Protein AF-A0A7C7UFC8-F1 (afdb_monomer)

Nearest PDB structures (foldseek):
  3g67-assembly1_B  TM=2.600E-01  e=8.205E+00  Thermotoga maritima

Secondary structure (DSSP, 8-state):
-PPPHHHHHHHHHHHHHHHHHHHHHHHHHHTT----GGGSPPPGGGSHHHHHHTTGGGGGTT-HHHHTTHHHHHHHHHHHHHHHHHHHHHTT--HHHHHTSHHHHHHHHHHHHHHHHHHHHHHHHHHHHHHHHHHHHHHHHHHHS---------------------PPP--

Sequence (171 aa):
MEMKQKEVLDKLRMAKSAHLGWVNRARSLLEGKPVDEDKVPVEHTRCQFAGWYYGEGQQLASLDSFQSIEEPHRQLHAVYGEIYQRITAAGKGSWLDRMTGKQERLRQQHEDQARILFQRLQHLSSIVIGKLDMLEKDVRRLTSEAPVELKQTHVERRGSIGLEINGEPVE

Solvent-accessible surface area (backbone atoms only — not comparable to full-atom values): 10216 Å² total; per-residue (Å²): 134,86,80,53,67,70,58,54,52,52,52,49,52,51,44,47,54,51,52,56,51,50,55,56,48,54,51,37,53,76,71,68,48,90,71,64,81,92,70,58,76,57,56,51,78,69,34,81,56,27,61,40,51,78,42,77,45,50,80,45,58,87,37,68,45,52,56,64,32,52,63,44,41,45,52,32,34,53,43,50,37,52,43,51,53,53,58,60,58,66,72,68,69,53,80,70,42,67,75,66,56,58,43,57,57,52,50,51,53,52,51,54,52,43,51,54,44,46,55,51,35,54,52,30,50,51,51,35,45,52,29,50,51,47,32,51,52,51,58,52,48,63,66,71,67,61,87,76,81,77,77,76,80,76,80,76,76,90,72,82,86,83,80,86,80,84,82,80,86,89,131

Structure (mmCIF, N/CA/C/O backbone):
data_AF-A0A7C7UFC8-F1
#
_entry.id   AF-A0A7C7UFC8-F1
#
loop_
_atom_site.group_PDB
_atom_site.id
_atom_site.type_symbol
_atom_site.label_atom_id
_atom_site.label_alt_id
_atom_site.label_comp_id
_atom_site.label_asym_id
_atom_site.label_entity_id
_atom_site.label_seq_id
_atom_site.pdbx_PDB_ins_code
_atom_site.Cartn_x
_atom_site.Cartn_y
_atom_site.Cartn_z
_atom_site.occupancy
_atom_site.B_iso_or_equiv
_atom_site.auth_seq_id
_atom_site.auth_comp_id
_atom_site.auth_asym_id
_atom_site.auth_atom_id
_atom_site.pdbx_PDB_model_num
ATOM 1 N N . MET A 1 1 ? 7.408 6.890 -26.606 1.00 46.84 1 MET A N 1
ATOM 2 C CA . MET A 1 1 ? 8.280 7.568 -25.628 1.00 46.84 1 MET A CA 1
ATOM 3 C C . MET A 1 1 ? 8.770 6.499 -24.678 1.00 46.84 1 MET A C 1
ATOM 5 O O . MET A 1 1 ? 7.940 5.845 -24.064 1.00 46.84 1 MET A O 1
ATOM 9 N N . GLU A 1 2 ? 10.073 6.250 -24.660 1.00 61.03 2 GLU A N 1
ATOM 10 C CA . GLU A 1 2 ? 10.706 5.296 -23.747 1.00 61.03 2 GLU A CA 1
ATOM 11 C C . GLU A 1 2 ? 10.725 5.909 -22.338 1.00 61.03 2 GLU A C 1
ATOM 13 O O . GLU A 1 2 ? 11.218 7.027 -22.169 1.00 61.03 2 GLU A O 1
ATOM 18 N N . MET A 1 3 ? 10.133 5.238 -21.343 1.00 73.12 3 MET A N 1
ATOM 19 C CA . MET A 1 3 ? 10.214 5.693 -19.949 1.00 73.12 3 MET A CA 1
ATOM 20 C C . MET A 1 3 ? 11.642 5.535 -19.440 1.00 73.12 3 MET A C 1
ATOM 22 O O . MET A 1 3 ? 12.235 4.460 -19.544 1.00 73.12 3 MET A O 1
ATOM 26 N N . LYS A 1 4 ? 12.186 6.578 -18.809 1.00 83.44 4 LYS A N 1
ATOM 27 C CA . LYS A 1 4 ? 13.525 6.478 -18.226 1.00 83.44 4 LYS A CA 1
ATOM 28 C C . LYS A 1 4 ? 13.456 5.653 -16.949 1.00 83.44 4 LYS A C 1
ATOM 30 O O . LYS A 1 4 ? 12.612 5.891 -16.089 1.00 83.44 4 LYS A O 1
ATOM 35 N N . GLN A 1 5 ? 14.417 4.751 -16.760 1.00 87.88 5 GLN A N 1
ATOM 36 C CA . GLN A 1 5 ? 14.534 3.923 -15.554 1.00 87.88 5 GLN A CA 1
ATOM 37 C C . GLN A 1 5 ? 14.386 4.738 -14.256 1.00 87.88 5 GLN A C 1
ATOM 39 O O . GLN A 1 5 ? 13.674 4.340 -13.337 1.00 87.88 5 GLN A O 1
ATOM 44 N N . LYS A 1 6 ? 15.029 5.910 -14.190 1.00 89.56 6 LYS A N 1
ATOM 45 C CA . LYS A 1 6 ? 14.941 6.820 -13.041 1.00 89.56 6 LYS A CA 1
ATOM 46 C C . LYS A 1 6 ? 13.497 7.231 -12.729 1.00 89.56 6 LYS A C 1
ATOM 48 O O . LYS A 1 6 ? 13.115 7.226 -11.566 1.00 89.56 6 LYS A O 1
ATOM 53 N N . GLU A 1 7 ? 12.703 7.543 -13.750 1.00 90.44 7 GLU A N 1
ATOM 54 C CA . GLU A 1 7 ? 11.307 7.965 -13.592 1.00 90.44 7 GLU A CA 1
ATOM 55 C C . GLU A 1 7 ? 10.466 6.830 -13.008 1.00 90.44 7 GLU A C 1
ATOM 57 O O . GLU A 1 7 ? 9.729 7.050 -12.049 1.00 90.44 7 GLU A O 1
ATOM 62 N N . VAL A 1 8 ? 10.646 5.600 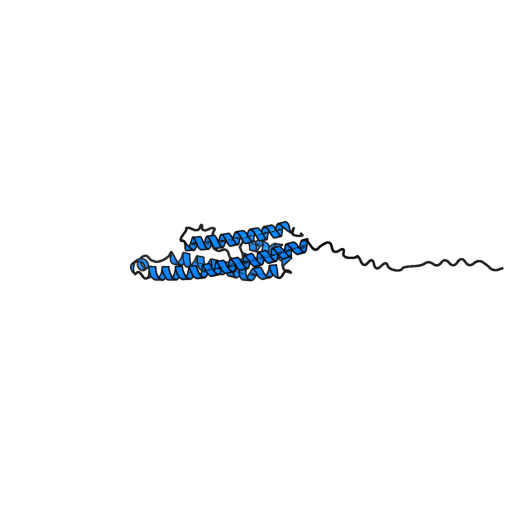-13.502 1.00 92.81 8 VAL A N 1
ATOM 63 C CA . VAL A 1 8 ? 9.988 4.409 -12.944 1.00 92.81 8 VAL A CA 1
ATOM 64 C C . VAL A 1 8 ? 10.344 4.238 -11.468 1.00 92.81 8 VAL A C 1
ATOM 66 O O . VAL A 1 8 ? 9.458 4.112 -10.625 1.00 92.81 8 VAL A O 1
ATOM 69 N N . LEU A 1 9 ? 11.634 4.284 -11.127 1.00 93.81 9 LEU A N 1
ATOM 70 C CA . LEU A 1 9 ? 12.093 4.132 -9.744 1.00 93.81 9 LEU A CA 1
ATOM 71 C C . LEU A 1 9 ? 11.518 5.211 -8.817 1.00 93.81 9 LEU A C 1
ATOM 73 O O . LEU A 1 9 ? 11.141 4.912 -7.682 1.00 93.81 9 LEU A O 1
ATOM 77 N N . ASP A 1 10 ? 11.408 6.449 -9.294 1.00 94.50 10 ASP A N 1
ATOM 78 C CA . ASP A 1 10 ? 10.816 7.539 -8.524 1.00 94.50 10 ASP A CA 1
ATOM 79 C C . ASP A 1 10 ? 9.308 7.317 -8.302 1.00 94.50 10 ASP A C 1
ATOM 81 O O . ASP A 1 10 ? 8.832 7.488 -7.176 1.00 94.50 10 ASP A O 1
ATOM 85 N N . LYS A 1 11 ? 8.564 6.813 -9.299 1.00 94.50 11 LYS A N 1
ATOM 86 C CA . LYS A 1 11 ? 7.151 6.416 -9.125 1.00 94.50 11 LYS A CA 1
ATOM 87 C C . LYS A 1 11 ? 6.986 5.314 -8.078 1.00 94.50 11 LYS A C 1
ATOM 89 O O . LYS A 1 11 ? 6.113 5.422 -7.215 1.00 94.50 11 LYS A O 1
ATOM 94 N N . LEU A 1 12 ? 7.846 4.293 -8.095 1.00 95.31 12 LEU A N 1
ATOM 95 C CA . LEU A 1 12 ? 7.811 3.207 -7.107 1.00 95.31 12 LEU A CA 1
ATOM 96 C C . LEU A 1 12 ? 8.102 3.713 -5.687 1.00 95.31 12 LEU A C 1
ATOM 98 O O . LEU A 1 12 ? 7.423 3.322 -4.737 1.00 95.31 12 LEU A O 1
ATOM 102 N N . ARG A 1 13 ? 9.068 4.623 -5.524 1.00 94.88 13 ARG A N 1
ATOM 103 C CA . ARG A 1 13 ? 9.374 5.257 -4.228 1.00 94.88 13 ARG A CA 1
ATOM 104 C C . ARG A 1 13 ? 8.213 6.097 -3.707 1.00 94.88 13 ARG A C 1
ATOM 106 O O . ARG A 1 13 ? 7.889 6.024 -2.520 1.00 94.88 13 ARG A O 1
ATOM 113 N N . MET A 1 14 ? 7.577 6.876 -4.581 1.00 94.06 14 MET A N 1
ATOM 114 C CA . MET A 1 14 ? 6.392 7.659 -4.228 1.00 94.06 14 MET A CA 1
ATOM 115 C C . MET A 1 14 ? 5.244 6.752 -3.775 1.00 94.06 14 MET A C 1
ATOM 117 O O . MET A 1 14 ? 4.626 7.029 -2.748 1.00 94.06 14 MET A O 1
ATOM 121 N N . ALA A 1 15 ? 5.011 5.637 -4.473 1.00 93.62 15 ALA A N 1
ATOM 122 C CA . ALA A 1 15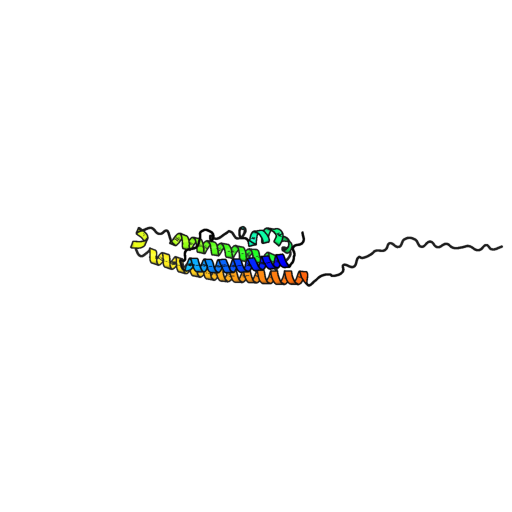 ? 3.994 4.655 -4.104 1.00 93.62 15 ALA A CA 1
ATOM 123 C C . ALA A 1 15 ? 4.245 4.060 -2.708 1.00 93.62 15 ALA A C 1
ATOM 125 O O . ALA A 1 15 ? 3.354 4.079 -1.858 1.00 93.62 15 ALA A O 1
ATOM 126 N N . LYS A 1 16 ? 5.480 3.614 -2.425 1.00 94.75 16 LYS A N 1
ATOM 127 C CA . LYS A 1 16 ? 5.871 3.088 -1.101 1.00 94.75 16 LYS A CA 1
ATOM 128 C C . LYS A 1 16 ? 5.607 4.111 0.011 1.00 94.75 16 LYS A C 1
ATOM 130 O O . LYS A 1 16 ? 4.977 3.783 1.017 1.00 94.75 16 LYS A O 1
ATOM 135 N N . SER A 1 17 ? 6.023 5.362 -0.191 1.00 93.12 17 SER A N 1
ATOM 136 C CA . SER A 1 17 ? 5.789 6.453 0.766 1.00 93.12 17 SER A CA 1
ATOM 137 C C . SER A 1 17 ? 4.298 6.741 0.977 1.00 93.12 17 SER A C 1
ATOM 139 O O . SER A 1 17 ? 3.858 6.932 2.114 1.00 93.12 17 SER A O 1
ATOM 141 N N . ALA A 1 18 ? 3.498 6.730 -0.094 1.00 88.88 18 ALA A N 1
ATOM 142 C CA . ALA A 1 18 ? 2.054 6.938 -0.016 1.00 88.88 18 ALA A CA 1
ATOM 143 C C . ALA A 1 18 ? 1.359 5.847 0.818 1.00 88.88 18 ALA A C 1
ATOM 145 O O . ALA A 1 18 ? 0.558 6.179 1.699 1.00 88.88 18 ALA A O 1
ATOM 146 N N . HIS A 1 19 ? 1.725 4.575 0.619 1.00 87.00 19 HIS A N 1
ATOM 147 C CA . HIS A 1 19 ? 1.193 3.450 1.395 1.00 87.00 19 HIS A CA 1
ATOM 148 C C . HIS A 1 19 ? 1.490 3.571 2.893 1.00 87.00 19 HIS A C 1
ATOM 150 O O . HIS A 1 19 ? 0.575 3.447 3.711 1.00 87.00 19 HIS A O 1
ATOM 156 N N . LEU A 1 20 ? 2.736 3.883 3.266 1.00 88.19 20 LEU A N 1
ATOM 157 C CA . LEU A 1 20 ? 3.103 4.119 4.668 1.00 88.19 20 LEU A CA 1
ATOM 158 C C . LEU A 1 20 ? 2.287 5.269 5.275 1.00 88.19 20 LEU A C 1
ATOM 160 O O . LEU A 1 20 ? 1.815 5.184 6.413 1.00 88.19 20 LEU A O 1
ATOM 164 N N . GLY A 1 21 ? 2.054 6.322 4.488 1.00 87.88 21 GLY A N 1
ATOM 165 C CA . GLY A 1 21 ? 1.165 7.413 4.862 1.00 87.88 21 GLY A CA 1
ATOM 166 C C . GLY A 1 21 ? -0.264 6.942 5.154 1.00 87.88 21 GLY A C 1
ATOM 167 O O . GLY A 1 21 ? -0.861 7.387 6.131 1.00 87.88 21 GLY A O 1
ATOM 168 N N . TRP A 1 22 ? -0.844 6.053 4.344 1.00 85.75 22 TRP A N 1
ATOM 169 C CA . TRP A 1 22 ? -2.199 5.531 4.581 1.00 85.75 22 TRP A CA 1
ATOM 170 C C . TRP A 1 22 ? -2.298 4.681 5.847 1.00 85.75 22 TRP A C 1
ATOM 172 O O . TRP A 1 22 ? -3.244 4.859 6.614 1.00 85.75 22 TRP A O 1
ATOM 182 N N . VAL A 1 23 ? -1.303 3.839 6.135 1.00 88.75 23 VAL A N 1
ATOM 183 C CA . VAL A 1 23 ? -1.259 3.068 7.391 1.00 88.75 23 VAL A CA 1
ATOM 184 C C . VAL A 1 23 ? -1.233 4.003 8.604 1.00 88.75 23 VAL A C 1
ATOM 186 O O . VAL A 1 23 ? -2.001 3.820 9.549 1.00 88.75 23 VAL A O 1
ATOM 189 N N . ASN A 1 24 ? -0.418 5.058 8.570 1.00 89.88 24 ASN A N 1
ATOM 190 C CA . ASN A 1 24 ? -0.371 6.044 9.654 1.00 89.88 24 ASN A CA 1
ATOM 191 C C . ASN A 1 24 ? -1.692 6.815 9.814 1.00 89.88 24 ASN A C 1
ATOM 193 O O . ASN A 1 24 ? -2.104 7.123 10.936 1.00 89.88 24 ASN A O 1
ATOM 197 N N . ARG A 1 25 ? -2.399 7.090 8.711 1.00 86.75 25 ARG A N 1
ATOM 198 C CA . ARG A 1 25 ? -3.740 7.693 8.757 1.00 86.75 25 ARG A CA 1
ATOM 199 C C . ARG A 1 25 ? -4.766 6.743 9.373 1.00 86.75 25 ARG A C 1
ATOM 201 O O . ARG A 1 25 ? -5.518 7.178 10.234 1.00 86.75 25 ARG A O 1
ATOM 208 N N . ALA A 1 26 ? -4.770 5.459 9.003 1.00 87.12 26 ALA A N 1
ATOM 209 C CA . ALA A 1 26 ? -5.654 4.462 9.622 1.00 87.12 26 ALA A CA 1
ATOM 210 C C . ALA A 1 26 ? -5.420 4.351 11.133 1.00 87.12 26 ALA A C 1
ATOM 212 O O . ALA A 1 26 ? -6.376 4.298 11.901 1.00 87.12 26 ALA A O 1
ATOM 213 N N . ARG A 1 27 ? -4.153 4.388 11.568 1.00 89.25 27 ARG A N 1
ATOM 214 C CA . ARG A 1 27 ? -3.813 4.443 12.994 1.00 89.25 27 ARG A CA 1
ATOM 215 C C . ARG A 1 27 ? -4.395 5.688 13.665 1.00 89.25 27 ARG A C 1
ATOM 217 O O . ARG A 1 27 ? -4.995 5.580 14.724 1.00 89.25 27 ARG A O 1
ATOM 224 N N . SER A 1 28 ? -4.259 6.851 13.031 1.00 87.50 28 SER A N 1
ATOM 225 C CA . SER A 1 28 ? -4.791 8.111 13.568 1.00 87.50 28 SER A CA 1
ATOM 226 C C . SER A 1 28 ? -6.320 8.084 13.696 1.00 87.50 28 SER A C 1
ATOM 228 O O . SER A 1 28 ? -6.848 8.547 14.703 1.00 87.50 28 SER A O 1
ATOM 230 N N . LEU A 1 29 ? -7.018 7.488 12.719 1.00 83.31 29 LEU A N 1
ATOM 231 C CA . LEU A 1 29 ? -8.467 7.266 12.779 1.00 83.31 29 LEU A CA 1
ATOM 232 C C . LEU A 1 29 ? -8.853 6.387 13.978 1.00 83.31 29 LEU A C 1
ATOM 234 O O . LEU A 1 29 ? -9.788 6.720 14.699 1.00 83.31 29 LEU A O 1
ATOM 238 N N . LEU A 1 30 ? -8.122 5.291 14.218 1.00 82.94 30 LEU A N 1
ATOM 239 C CA . LEU A 1 30 ? -8.353 4.410 15.372 1.00 82.94 30 LEU A CA 1
ATOM 240 C C . LEU A 1 30 ? -8.124 5.100 16.719 1.00 82.94 30 LEU A C 1
ATOM 242 O O . LEU A 1 30 ? -8.773 4.762 17.702 1.00 82.94 30 LEU A O 1
ATOM 246 N N . GLU A 1 31 ? -7.196 6.050 16.769 1.00 84.56 31 GLU A N 1
ATOM 247 C CA . GLU A 1 31 ? -6.901 6.847 17.962 1.00 84.56 31 GLU A CA 1
ATOM 248 C C . GLU A 1 31 ? -7.920 7.982 18.186 1.00 84.56 31 GLU A C 1
ATOM 250 O O . GLU A 1 31 ? -7.766 8.762 19.124 1.00 84.56 31 GLU A O 1
ATOM 255 N N . GLY A 1 32 ? -8.945 8.104 17.333 1.00 78.00 32 GLY A N 1
ATOM 256 C CA . GLY A 1 32 ? -9.968 9.148 17.431 1.00 78.00 32 GLY A CA 1
ATOM 257 C C . GLY A 1 32 ? -9.457 10.548 17.082 1.00 78.00 32 GLY A C 1
ATOM 258 O O . GLY A 1 32 ? -10.102 11.541 17.417 1.00 78.00 32 GLY A O 1
ATOM 259 N N . LYS A 1 33 ? -8.296 10.653 16.424 1.00 80.06 33 LYS A N 1
ATOM 260 C CA . LYS A 1 33 ? -7.758 11.943 15.985 1.00 80.06 33 LYS A CA 1
ATOM 261 C C . LYS A 1 33 ? -8.583 12.462 14.805 1.00 80.06 33 LYS A C 1
ATOM 263 O O . LYS A 1 33 ? -8.935 11.669 13.931 1.00 80.06 33 LYS A O 1
ATOM 268 N N . PRO A 1 34 ? -8.870 13.773 14.740 1.00 67.75 34 PRO A N 1
ATOM 269 C CA . PRO A 1 34 ? -9.526 14.355 13.581 1.00 67.75 34 PRO A CA 1
ATOM 270 C C . PRO A 1 34 ? -8.661 14.135 12.339 1.00 67.75 34 PRO A C 1
ATOM 272 O O . PRO A 1 34 ? -7.440 14.314 12.353 1.00 67.75 34 PRO A O 1
ATOM 275 N N . VAL A 1 35 ? -9.309 13.699 11.267 1.00 66.31 35 VAL A N 1
ATOM 276 C CA . VAL A 1 35 ? -8.688 13.426 9.978 1.00 66.31 35 VAL A CA 1
ATOM 277 C C . VAL A 1 35 ? -9.398 14.311 8.965 1.00 66.31 35 VAL A C 1
ATOM 279 O O . VAL A 1 35 ? -10.611 14.208 8.825 1.00 66.31 35 VAL A O 1
ATOM 282 N N . ASP A 1 36 ? -8.643 15.202 8.321 1.00 68.38 36 ASP A N 1
ATOM 283 C CA . ASP A 1 36 ? -9.162 16.127 7.304 1.00 68.38 36 ASP A CA 1
ATOM 284 C C . ASP A 1 36 ? -9.954 15.386 6.216 1.00 68.38 36 ASP A C 1
ATOM 286 O O . ASP A 1 36 ? -9.630 14.246 5.873 1.00 68.38 36 ASP A O 1
ATOM 290 N N . GLU A 1 37 ? -10.974 16.035 5.652 1.00 57.59 37 GLU A N 1
ATOM 291 C CA . GLU A 1 37 ? -11.853 15.454 4.624 1.00 57.59 37 GLU A CA 1
ATOM 292 C C . GLU A 1 37 ? -11.079 14.995 3.373 1.00 57.59 37 GLU A C 1
ATOM 294 O O . GLU A 1 37 ? -11.426 13.996 2.747 1.00 57.59 37 GLU A O 1
ATOM 299 N N . ASP A 1 38 ? -9.941 15.623 3.079 1.00 59.75 38 ASP A N 1
ATOM 300 C CA . ASP A 1 38 ? -9.028 15.265 1.985 1.00 59.75 38 ASP A CA 1
ATOM 301 C C . ASP A 1 38 ? -8.365 13.884 2.170 1.00 59.75 38 ASP A C 1
ATOM 303 O O . ASP A 1 38 ? -7.658 13.383 1.292 1.00 59.75 38 ASP A O 1
ATOM 307 N N . LYS A 1 39 ? -8.530 13.272 3.347 1.00 62.19 39 LYS A N 1
ATOM 308 C CA . LYS A 1 39 ? -7.897 12.009 3.750 1.00 62.19 39 LYS A CA 1
ATOM 309 C C . LYS A 1 39 ? -8.881 10.829 3.724 1.00 62.19 39 LYS A C 1
ATOM 311 O O . LYS A 1 39 ? -8.588 9.781 4.302 1.00 62.19 39 LYS A O 1
ATOM 316 N N . VAL A 1 40 ? -10.023 10.989 3.049 1.00 68.56 40 VAL A N 1
ATOM 317 C CA . VAL A 1 40 ? -10.994 9.923 2.752 1.00 68.56 40 VAL A CA 1
ATOM 318 C C . VAL A 1 40 ? -10.332 8.801 1.927 1.00 68.56 40 VAL A C 1
ATOM 320 O O . VAL A 1 40 ? -9.505 9.079 1.053 1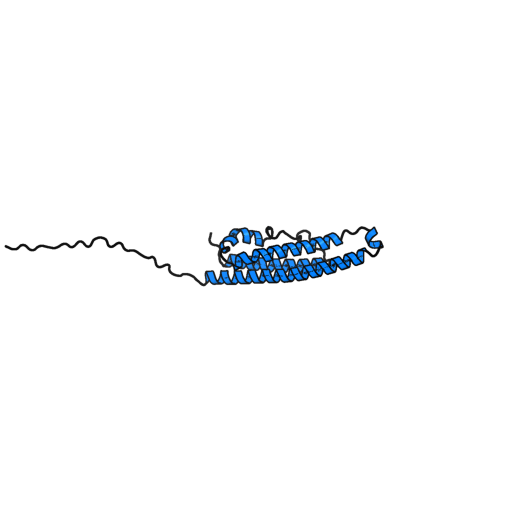.00 68.56 40 VAL A O 1
ATOM 323 N N . PRO A 1 41 ? -10.680 7.522 2.175 1.00 68.94 41 PRO A N 1
ATOM 324 C CA . PRO A 1 41 ? -10.295 6.406 1.317 1.00 68.94 41 PRO A CA 1
ATOM 325 C C . PRO A 1 41 ? -10.611 6.681 -0.154 1.00 68.94 41 PRO A C 1
ATOM 327 O O . PRO A 1 41 ? -11.773 6.785 -0.541 1.00 68.94 41 PRO A O 1
ATOM 330 N N . VAL A 1 42 ? -9.578 6.754 -0.988 1.00 76.62 42 VAL A N 1
ATOM 331 C CA . VAL A 1 42 ? -9.750 6.759 -2.444 1.00 76.62 42 VAL A CA 1
ATOM 332 C C . VAL A 1 42 ? -9.865 5.325 -2.949 1.00 76.62 42 VAL A C 1
ATOM 334 O O . VAL A 1 42 ? -9.251 4.414 -2.389 1.00 76.62 42 VAL A O 1
ATOM 337 N N . GLU A 1 43 ? -10.642 5.109 -4.008 1.00 85.81 43 GLU A N 1
ATOM 338 C CA . GLU A 1 43 ? -10.635 3.836 -4.734 1.00 85.81 43 GLU A CA 1
ATOM 339 C C . GLU A 1 43 ? -9.211 3.529 -5.226 1.00 85.81 43 GLU A C 1
ATOM 341 O O . GLU A 1 43 ? -8.489 4.444 -5.629 1.00 85.81 43 GLU A O 1
ATOM 346 N N . HIS A 1 44 ? -8.808 2.252 -5.218 1.00 87.19 44 HIS A N 1
ATOM 347 C CA . HIS A 1 44 ? -7.472 1.836 -5.675 1.00 87.19 44 HIS A CA 1
ATOM 348 C C . HIS A 1 44 ? -7.138 2.364 -7.075 1.00 87.19 44 HIS A C 1
ATOM 350 O O . HIS A 1 44 ? -6.008 2.763 -7.304 1.00 87.19 44 HIS A O 1
ATOM 356 N N . THR A 1 45 ? -8.121 2.466 -7.974 1.00 89.31 45 THR A N 1
ATOM 357 C CA . THR A 1 45 ? -7.975 2.998 -9.341 1.00 89.31 45 THR A CA 1
ATOM 358 C C . THR A 1 45 ? -7.865 4.519 -9.430 1.00 89.31 45 THR A C 1
ATOM 360 O O . THR A 1 45 ? -7.537 5.052 -10.488 1.00 89.31 45 THR A O 1
ATOM 363 N N . ARG A 1 46 ? -8.134 5.239 -8.339 1.00 85.75 46 ARG A N 1
ATOM 364 C CA . ARG A 1 46 ? -8.105 6.708 -8.279 1.00 85.75 46 ARG A CA 1
ATOM 365 C C . ARG A 1 46 ? -6.951 7.249 -7.444 1.00 85.75 46 ARG A C 1
ATOM 367 O O . ARG A 1 46 ? -6.833 8.461 -7.276 1.00 85.75 46 ARG A O 1
ATOM 374 N N . CYS A 1 47 ? -6.105 6.382 -6.892 1.00 88.44 47 CYS A N 1
ATOM 375 C CA . CYS A 1 47 ? -4.927 6.831 -6.168 1.00 88.44 47 CYS A CA 1
ATOM 376 C C . CYS A 1 47 ? -3.860 7.371 -7.139 1.00 88.44 47 CYS A C 1
ATOM 378 O O . CYS A 1 47 ? -3.842 7.043 -8.325 1.00 88.44 47 CYS A O 1
ATOM 380 N N . GLN A 1 48 ? -2.929 8.193 -6.643 1.00 87.25 48 GLN A N 1
ATOM 381 C CA . GLN A 1 48 ? -1.869 8.767 -7.485 1.00 87.25 48 GLN A CA 1
ATOM 382 C C . GLN A 1 48 ? -1.030 7.687 -8.192 1.00 87.25 48 GLN A C 1
ATOM 384 O O . GLN A 1 48 ? -0.587 7.886 -9.322 1.00 87.25 48 GLN A O 1
ATOM 389 N N . PHE A 1 49 ? -0.836 6.536 -7.541 1.00 92.81 49 PHE A N 1
ATOM 390 C CA . PHE A 1 49 ? -0.138 5.396 -8.127 1.00 92.81 49 PHE A CA 1
ATOM 391 C C . PHE A 1 49 ? -0.900 4.792 -9.313 1.00 92.81 49 PHE A C 1
ATOM 393 O O . PHE A 1 49 ? -0.274 4.467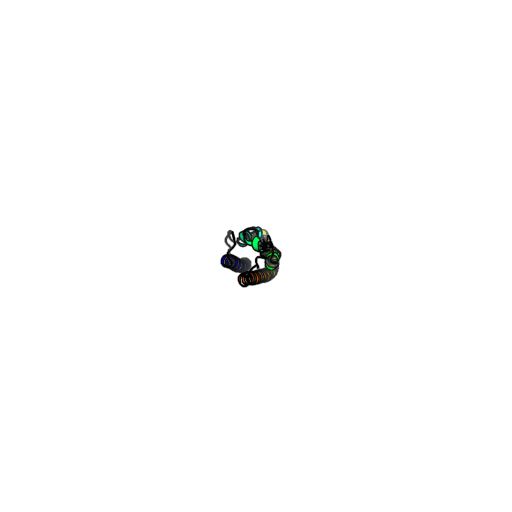 -10.317 1.00 92.81 49 PHE A O 1
ATOM 400 N N . ALA A 1 50 ? -2.232 4.715 -9.250 1.00 92.31 50 ALA A N 1
ATOM 401 C CA . ALA A 1 50 ? -3.062 4.149 -10.310 1.00 92.31 50 ALA A CA 1
ATOM 402 C C . ALA A 1 50 ? -2.940 4.897 -11.639 1.00 92.31 50 ALA A C 1
ATOM 404 O O . ALA A 1 50 ? -2.870 4.262 -12.687 1.00 92.31 50 ALA A O 1
ATOM 405 N N . GLY A 1 51 ? -2.835 6.230 -11.601 1.00 92.44 51 GLY A N 1
ATOM 406 C CA . GLY A 1 51 ? -2.631 7.029 -12.813 1.00 92.44 51 GLY A CA 1
ATOM 407 C C . GLY A 1 51 ? -1.362 6.633 -13.577 1.00 92.44 51 GLY A C 1
ATOM 408 O O . GLY A 1 51 ? -1.353 6.624 -14.804 1.00 92.44 51 GLY A O 1
ATOM 409 N N . TRP A 1 52 ? -0.307 6.241 -12.859 1.00 95.00 52 TRP A N 1
ATOM 410 C CA . TRP A 1 52 ? 0.885 5.661 -13.475 1.00 95.00 52 TRP A CA 1
ATOM 411 C C . TRP A 1 52 ? 0.687 4.178 -13.815 1.00 95.00 52 TRP A C 1
ATOM 413 O O . TRP A 1 52 ? 0.983 3.785 -14.938 1.00 95.00 52 TRP A O 1
ATOM 423 N N . TYR A 1 53 ? 0.159 3.371 -12.891 1.00 96.06 53 TYR A N 1
ATOM 424 C CA . TYR A 1 53 ? 0.014 1.919 -13.040 1.00 96.06 53 TYR A CA 1
ATOM 425 C C . TYR A 1 53 ? -0.828 1.528 -14.261 1.00 96.06 53 TYR A C 1
ATOM 427 O O . TYR A 1 53 ? -0.393 0.715 -15.068 1.00 96.06 53 TYR A O 1
ATOM 435 N N . TYR A 1 54 ? -2.000 2.138 -14.454 1.00 95.19 54 TYR A N 1
ATOM 436 C CA . TYR A 1 54 ? -2.859 1.873 -15.617 1.00 95.19 54 TYR A CA 1
ATOM 437 C C . TYR A 1 54 ? -2.517 2.738 -16.840 1.00 95.19 54 TYR A C 1
ATOM 439 O O . TYR A 1 54 ? -3.089 2.540 -17.908 1.00 95.19 54 TYR A O 1
ATOM 447 N N . GLY A 1 55 ? -1.602 3.698 -16.688 1.00 94.00 55 GLY A N 1
ATOM 448 C CA . GLY A 1 55 ? -1.114 4.564 -17.757 1.00 94.00 55 GLY A CA 1
ATOM 449 C C . GLY A 1 55 ? 0.253 4.111 -18.261 1.00 94.00 55 GLY A C 1
ATOM 450 O O . GLY A 1 55 ? 0.424 2.994 -18.744 1.00 94.00 55 GLY A O 1
ATOM 451 N N . GLU A 1 56 ? 1.249 4.987 -18.134 1.00 92.88 56 GLU A N 1
ATOM 452 C CA . GLU A 1 56 ? 2.613 4.753 -18.632 1.00 92.88 56 GLU A CA 1
ATOM 453 C C . GLU A 1 56 ? 3.254 3.468 -18.083 1.00 92.88 56 GLU A C 1
ATOM 455 O O . GLU A 1 56 ? 3.994 2.797 -18.801 1.00 92.88 56 GLU A O 1
ATOM 460 N N . GLY A 1 57 ? 2.927 3.086 -16.845 1.00 93.25 57 GLY A N 1
ATOM 461 C CA . GLY A 1 57 ? 3.409 1.875 -16.184 1.00 93.25 57 GLY A CA 1
ATOM 462 C C . GLY A 1 57 ? 3.082 0.581 -16.930 1.00 93.25 57 GLY A C 1
ATOM 463 O O . GLY A 1 57 ? 3.829 -0.383 -16.793 1.00 93.25 57 GLY A O 1
ATOM 464 N N . GLN A 1 58 ? 2.055 0.563 -17.787 1.00 95.50 58 GLN A N 1
ATOM 465 C CA . GLN A 1 58 ? 1.685 -0.608 -18.595 1.00 95.50 58 GLN A CA 1
ATOM 466 C C . GLN A 1 58 ? 2.789 -1.069 -19.560 1.00 95.50 58 GLN A C 1
ATOM 468 O O . GLN A 1 58 ? 2.772 -2.212 -20.007 1.00 95.50 58 GLN A O 1
ATOM 473 N N . GLN A 1 59 ? 3.807 -0.244 -19.826 1.00 93.31 59 GLN A N 1
ATOM 474 C CA . GLN A 1 59 ? 5.019 -0.687 -20.531 1.00 93.31 59 GLN A CA 1
ATOM 475 C C . GLN A 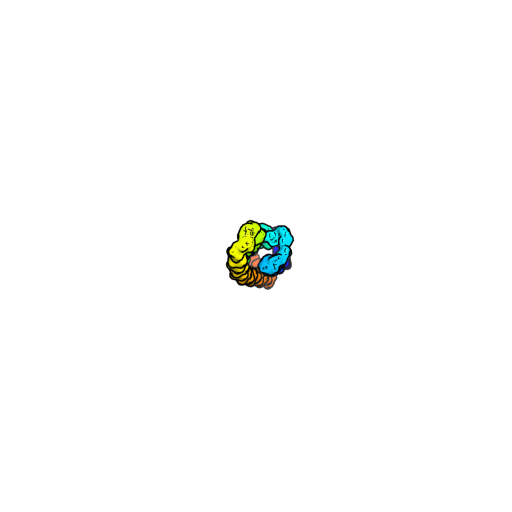1 59 ? 5.761 -1.818 -19.791 1.00 93.31 59 GLN A C 1
ATOM 477 O O . GLN A 1 59 ? 6.510 -2.567 -20.408 1.00 93.31 59 GLN A O 1
ATOM 482 N N . LEU A 1 60 ? 5.544 -1.960 -18.479 1.00 94.19 60 LEU A N 1
ATOM 483 C CA . LEU A 1 60 ? 6.106 -3.014 -17.633 1.00 94.19 60 LEU A CA 1
ATOM 484 C C . LEU A 1 60 ? 5.143 -4.195 -17.442 1.00 94.19 60 LEU A C 1
ATOM 486 O O . LEU A 1 60 ? 5.450 -5.101 -16.672 1.00 94.19 60 LEU A O 1
ATOM 490 N N . ALA A 1 61 ? 3.992 -4.216 -18.125 1.00 95.31 61 ALA A N 1
ATOM 491 C CA . ALA A 1 61 ? 2.967 -5.243 -17.937 1.00 95.31 61 ALA A CA 1
ATOM 492 C C . ALA A 1 61 ? 3.449 -6.661 -18.280 1.00 95.31 61 ALA A C 1
ATOM 494 O O . ALA A 1 61 ? 2.867 -7.625 -17.798 1.00 95.31 61 ALA A O 1
ATOM 495 N N . SER A 1 62 ? 4.529 -6.815 -19.052 1.00 95.12 62 SER A N 1
ATOM 496 C CA . SER A 1 62 ? 5.156 -8.119 -19.305 1.00 95.12 62 SER A CA 1
ATOM 497 C C . SER A 1 62 ? 5.901 -8.695 -18.095 1.00 95.12 62 SER A C 1
ATOM 499 O O . SER A 1 62 ? 6.302 -9.853 -18.136 1.00 95.12 62 SER A O 1
ATOM 501 N N . LEU A 1 63 ? 6.131 -7.907 -17.040 1.00 95.56 63 LEU A N 1
ATOM 502 C CA . LEU A 1 63 ? 6.789 -8.361 -15.820 1.00 95.56 63 LEU A CA 1
ATOM 503 C C . LEU A 1 63 ? 5.760 -8.908 -14.829 1.00 95.56 63 LEU A C 1
ATOM 505 O O . LEU A 1 63 ? 4.865 -8.188 -14.381 1.00 95.56 63 LEU A O 1
ATOM 509 N N . ASP A 1 64 ? 5.951 -10.148 -14.384 1.00 97.50 64 ASP A N 1
ATOM 510 C CA . ASP A 1 64 ? 5.125 -10.751 -13.328 1.00 97.50 64 ASP A CA 1
ATOM 511 C C . ASP A 1 64 ? 5.160 -9.922 -12.033 1.00 97.50 64 ASP A C 1
ATOM 513 O O . ASP A 1 64 ? 4.160 -9.792 -11.318 1.00 97.50 64 ASP A O 1
ATOM 517 N N . SER A 1 65 ? 6.306 -9.300 -11.735 1.00 97.25 65 SER A N 1
ATOM 518 C CA . SER A 1 65 ? 6.454 -8.397 -10.592 1.00 97.25 65 SER A CA 1
ATOM 519 C C . SER A 1 65 ? 5.554 -7.165 -10.693 1.00 97.25 65 SER A C 1
ATOM 521 O O . SER A 1 65 ? 5.060 -6.715 -9.662 1.00 97.25 65 SER A O 1
ATOM 523 N N . PHE A 1 66 ? 5.261 -6.676 -11.903 1.00 97.69 66 PHE A N 1
ATOM 524 C CA . PHE A 1 66 ? 4.323 -5.579 -12.137 1.00 97.69 66 PHE A CA 1
ATOM 525 C C . PHE A 1 66 ? 2.866 -6.021 -11.956 1.00 97.69 66 PHE A C 1
ATOM 527 O O . PHE A 1 66 ? 2.099 -5.381 -11.232 1.00 97.69 66 PHE A O 1
ATOM 534 N N . GLN A 1 67 ? 2.477 -7.140 -12.571 1.00 97.94 67 GLN A N 1
ATOM 535 C CA . GLN A 1 67 ? 1.103 -7.651 -12.494 1.00 97.94 67 GLN A CA 1
ATOM 536 C C . GLN A 1 67 ? 0.721 -8.061 -11.064 1.00 97.94 67 GLN A C 1
ATOM 538 O O . GLN A 1 67 ? -0.395 -7.821 -10.609 1.00 97.94 67 GLN A O 1
ATOM 543 N N . S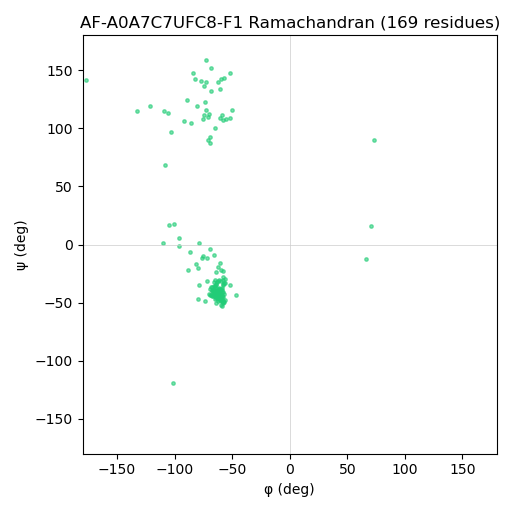ER A 1 68 ? 1.670 -8.623 -10.309 1.00 97.88 68 SER A N 1
ATOM 544 C CA . SER A 1 68 ? 1.420 -9.122 -8.951 1.00 97.88 68 SER A CA 1
ATOM 545 C C . SER A 1 68 ? 1.139 -8.039 -7.894 1.00 97.88 68 SER A C 1
ATOM 547 O O . SER A 1 68 ? 0.852 -8.381 -6.744 1.00 97.88 68 SER A O 1
ATOM 549 N N . ILE A 1 69 ? 1.220 -6.753 -8.257 1.00 97.88 69 ILE A N 1
ATOM 550 C CA . ILE A 1 69 ? 0.906 -5.611 -7.382 1.00 97.88 69 ILE A CA 1
ATOM 551 C C . ILE A 1 69 ? -0.606 -5.384 -7.271 1.00 97.88 69 ILE A C 1
ATOM 553 O O . ILE A 1 69 ? -1.079 -4.989 -6.206 1.00 97.88 69 ILE A O 1
ATOM 557 N N . GLU A 1 70 ? -1.358 -5.635 -8.345 1.00 96.81 70 GLU A N 1
ATOM 558 C CA . GLU A 1 70 ? -2.745 -5.178 -8.484 1.00 96.81 70 GLU A CA 1
ATOM 559 C C . GLU A 1 70 ? -3.657 -5.710 -7.379 1.00 96.81 70 GLU A C 1
ATOM 561 O O . GLU A 1 70 ? -4.325 -4.956 -6.671 1.00 96.81 70 GLU A O 1
ATOM 566 N N . GLU A 1 71 ? -3.653 -7.025 -7.185 1.00 97.69 71 GLU A N 1
ATOM 567 C CA . GLU A 1 71 ? -4.554 -7.662 -6.235 1.00 97.69 71 GLU A CA 1
ATOM 568 C C . GLU A 1 71 ? -4.304 -7.240 -4.774 1.00 97.69 71 GLU A C 1
ATOM 570 O O . GLU A 1 71 ? -5.255 -6.813 -4.110 1.00 97.69 71 GLU A O 1
ATOM 575 N N . PRO A 1 72 ? -3.067 -7.284 -4.234 1.00 96.69 72 PRO A N 1
ATOM 576 C CA . PRO A 1 72 ? -2.832 -6.798 -2.877 1.00 96.69 72 PRO A CA 1
ATOM 577 C C . PRO A 1 72 ? -3.080 -5.286 -2.741 1.00 96.69 72 PRO A C 1
ATOM 579 O O . PRO A 1 72 ? -3.530 -4.847 -1.681 1.00 96.69 72 PRO A O 1
ATOM 582 N N . HIS A 1 73 ? -2.864 -4.491 -3.796 1.00 95.81 73 HIS A N 1
ATOM 583 C CA . HIS A 1 73 ? -3.199 -3.064 -3.817 1.00 95.81 73 HIS A CA 1
ATOM 584 C C . HIS A 1 73 ? -4.716 -2.827 -3.709 1.00 95.81 73 HIS A C 1
ATOM 586 O O . HIS A 1 73 ? -5.165 -2.051 -2.859 1.00 95.81 73 HIS A O 1
ATOM 592 N N . ARG A 1 74 ? -5.521 -3.553 -4.492 1.00 96.12 74 ARG A N 1
ATOM 593 C CA . ARG A 1 74 ? -6.990 -3.526 -4.433 1.00 96.12 74 ARG A CA 1
ATOM 594 C C . ARG A 1 74 ? -7.511 -3.900 -3.046 1.00 96.12 74 ARG A C 1
ATOM 596 O O . ARG A 1 74 ? -8.336 -3.181 -2.477 1.00 96.12 74 ARG A O 1
ATOM 603 N N . GLN A 1 75 ? -7.002 -4.994 -2.475 1.00 96.38 75 GLN A N 1
ATOM 604 C CA . GLN A 1 75 ? -7.389 -5.449 -1.136 1.00 96.38 75 GLN A CA 1
ATOM 605 C C . GLN A 1 75 ? -7.023 -4.431 -0.050 1.00 96.38 75 GLN A C 1
ATOM 607 O O . GLN A 1 75 ? -7.816 -4.203 0.865 1.00 96.38 75 GLN A O 1
ATOM 612 N N . LEU A 1 76 ? -5.849 -3.796 -0.152 1.00 94.75 76 LEU A N 1
ATOM 613 C CA . LEU A 1 76 ? -5.404 -2.765 0.786 1.00 94.75 76 LEU A CA 1
ATOM 614 C C . LEU A 1 76 ? -6.404 -1.607 0.851 1.00 94.75 76 LEU A C 1
ATOM 616 O O . LEU A 1 76 ? -6.828 -1.223 1.942 1.00 94.75 76 LEU A O 1
ATOM 620 N N . HIS A 1 77 ? -6.817 -1.085 -0.305 1.00 93.94 77 HIS A N 1
ATOM 621 C CA . HIS A 1 77 ? -7.799 -0.001 -0.373 1.00 93.94 77 HIS A CA 1
ATOM 622 C C . HIS A 1 77 ? -9.173 -0.415 0.159 1.00 93.94 77 HIS A C 1
ATOM 624 O O . HIS A 1 77 ? -9.802 0.364 0.875 1.00 93.94 77 HIS A O 1
ATOM 630 N N . ALA A 1 78 ? -9.623 -1.637 -0.138 1.00 93.75 78 ALA A N 1
ATOM 631 C CA . ALA A 1 78 ? -10.894 -2.145 0.373 1.00 93.75 78 ALA A CA 1
ATOM 632 C C . ALA A 1 78 ? -10.910 -2.191 1.912 1.00 93.75 78 ALA A C 1
ATOM 634 O O . ALA A 1 78 ? -11.839 -1.683 2.539 1.00 93.75 78 ALA A O 1
ATOM 635 N N . VAL A 1 79 ? -9.846 -2.721 2.528 1.00 93.81 79 VAL A N 1
ATOM 636 C CA . VAL A 1 79 ? -9.719 -2.783 3.995 1.00 93.81 79 VAL A CA 1
ATOM 637 C C . VAL A 1 79 ? -9.627 -1.384 4.607 1.00 93.81 79 VAL A C 1
ATOM 639 O O . VAL A 1 79 ? -10.257 -1.120 5.629 1.00 93.81 79 VAL A O 1
ATOM 642 N N . TYR A 1 80 ? -8.885 -0.464 3.982 1.00 91.06 80 TYR A N 1
ATOM 643 C CA . TYR A 1 80 ? -8.814 0.924 4.446 1.00 91.06 80 TYR A CA 1
ATOM 644 C C . TYR A 1 80 ? -10.193 1.609 4.422 1.00 91.06 80 TYR A C 1
ATOM 646 O O . TYR A 1 80 ? -10.574 2.274 5.388 1.00 91.06 80 TYR A O 1
ATOM 654 N N . GLY A 1 81 ? -10.968 1.393 3.354 1.00 90.12 81 GLY A N 1
ATOM 655 C CA . GLY A 1 81 ? -12.349 1.862 3.235 1.00 90.12 81 GLY A CA 1
ATOM 656 C C . GLY A 1 81 ? -13.262 1.319 4.334 1.00 90.12 81 GLY A C 1
ATOM 657 O O . GLY A 1 81 ? -14.012 2.080 4.943 1.00 90.12 81 GLY A O 1
ATOM 658 N N . GLU A 1 82 ? -13.153 0.026 4.643 1.00 90.56 82 GLU A N 1
ATOM 659 C CA . GLU A 1 82 ? -13.944 -0.609 5.700 1.00 90.56 82 GLU A CA 1
ATOM 660 C C . GLU A 1 82 ? -13.636 -0.025 7.090 1.00 90.56 82 GLU A C 1
ATOM 662 O O . GLU A 1 82 ? -14.557 0.268 7.857 1.00 90.56 82 GLU A O 1
ATOM 667 N N . ILE A 1 83 ? -12.355 0.208 7.407 1.00 88.56 83 ILE A N 1
ATOM 668 C CA . ILE A 1 83 ? -11.941 0.867 8.660 1.00 88.56 83 ILE A CA 1
ATOM 669 C C . ILE A 1 83 ? -12.600 2.246 8.771 1.00 88.56 83 ILE A C 1
ATOM 671 O O . ILE A 1 83 ? -13.217 2.562 9.789 1.00 88.56 83 ILE A O 1
ATOM 675 N N . TYR A 1 84 ? -12.504 3.055 7.715 1.00 86.25 84 TYR A N 1
ATOM 676 C CA . TYR A 1 84 ? -13.064 4.404 7.696 1.00 86.25 84 TYR A CA 1
ATOM 677 C C . TYR A 1 84 ? -14.589 4.407 7.875 1.00 86.25 84 TYR A C 1
ATOM 679 O O . TYR A 1 84 ? -15.113 5.160 8.698 1.00 86.25 84 TYR A O 1
ATOM 687 N N . GLN A 1 85 ? -15.311 3.539 7.159 1.00 85.31 85 GLN A N 1
ATOM 688 C CA . GLN A 1 85 ? -16.769 3.420 7.277 1.00 85.31 85 GLN A CA 1
ATOM 689 C C . GLN A 1 85 ? -17.197 3.038 8.697 1.00 85.31 85 GLN A C 1
ATOM 691 O O . GLN A 1 85 ? -18.127 3.629 9.242 1.00 85.31 85 GLN A O 1
ATOM 696 N N . ARG A 1 86 ? -16.502 2.087 9.331 1.00 83.38 86 ARG A N 1
ATOM 697 C CA . ARG A 1 86 ? -16.829 1.644 10.696 1.00 83.38 86 ARG A CA 1
ATOM 698 C C . ARG A 1 86 ? -16.607 2.741 11.732 1.00 83.38 86 ARG A C 1
ATOM 700 O O . ARG A 1 86 ? -17.461 2.936 12.594 1.00 83.38 86 ARG A O 1
ATOM 707 N N . ILE A 1 87 ? -15.499 3.472 11.630 1.00 77.31 87 ILE A N 1
ATOM 708 C CA . ILE A 1 87 ? -15.167 4.554 12.567 1.00 77.31 87 ILE A CA 1
ATOM 709 C C . ILE A 1 87 ? -16.144 5.726 12.407 1.00 77.31 87 ILE A C 1
ATOM 711 O O . ILE A 1 87 ? -16.665 6.245 13.393 1.00 77.31 87 ILE A O 1
ATOM 715 N N . THR A 1 88 ? -16.460 6.111 11.169 1.00 75.94 88 THR A N 1
ATOM 716 C CA . THR A 1 88 ? -17.389 7.221 10.893 1.00 75.94 88 THR A CA 1
ATOM 717 C C . THR A 1 88 ? -18.851 6.881 11.197 1.00 75.94 88 THR A C 1
ATOM 719 O O . THR A 1 88 ? -19.603 7.758 11.622 1.00 75.94 88 THR A O 1
ATOM 722 N N . ALA A 1 89 ? -19.269 5.619 11.046 1.00 70.62 89 ALA A N 1
ATOM 723 C CA . ALA A 1 89 ? -20.600 5.164 11.448 1.00 70.62 89 ALA A CA 1
ATOM 724 C C . ALA A 1 89 ? -20.779 5.156 12.978 1.00 70.62 89 ALA A C 1
ATOM 726 O O . ALA A 1 89 ? -21.834 5.558 13.470 1.00 70.62 89 ALA A O 1
ATOM 727 N N . ALA A 1 90 ? -19.746 4.774 13.739 1.00 62.41 90 ALA A N 1
ATOM 728 C CA . ALA A 1 90 ? -19.786 4.745 15.205 1.00 62.41 90 ALA A CA 1
ATOM 729 C C . ALA A 1 90 ? -19.977 6.138 15.847 1.00 62.41 90 ALA A C 1
ATOM 731 O O . ALA A 1 90 ? -20.509 6.244 16.954 1.00 62.41 90 ALA A O 1
ATOM 732 N N . GLY A 1 91 ? -19.606 7.217 15.146 1.00 58.91 91 GLY A N 1
ATOM 733 C CA . GLY A 1 91 ? -19.777 8.600 15.607 1.00 58.91 91 GLY A CA 1
ATOM 734 C C . GLY A 1 91 ? -21.211 9.152 15.547 1.00 58.91 91 GLY A C 1
ATOM 735 O O . GLY A 1 91 ? -21.456 10.224 16.096 1.00 58.91 91 GLY A O 1
ATOM 736 N N . LYS A 1 92 ? -22.168 8.450 14.915 1.00 57.22 92 LYS A N 1
ATOM 737 C CA . LYS A 1 92 ? -23.539 8.949 14.641 1.00 57.22 92 LYS A CA 1
ATOM 738 C C . LYS A 1 92 ? -24.630 8.448 15.610 1.00 57.22 92 LYS A C 1
ATOM 740 O O . LYS A 1 92 ? -25.811 8.513 15.277 1.00 57.22 92 LYS A O 1
ATOM 745 N N . GLY A 1 93 ? -24.269 7.926 16.784 1.00 57.88 93 GLY A N 1
ATOM 746 C CA . GLY A 1 93 ? -25.236 7.378 17.753 1.00 57.88 93 GLY A CA 1
ATOM 747 C C . GLY A 1 93 ? -26.233 8.417 18.291 1.00 57.88 93 GLY A C 1
ATOM 748 O O . GLY A 1 93 ? -25.852 9.551 18.589 1.00 57.88 93 GLY A O 1
ATOM 749 N N . SER A 1 94 ? -27.505 8.024 18.439 1.00 58.50 94 SER A N 1
ATOM 750 C CA . SER A 1 94 ? -28.569 8.890 18.962 1.00 58.50 94 SER A CA 1
ATOM 751 C C . SER A 1 94 ? -28.353 9.184 20.451 1.00 58.50 94 SER A C 1
ATOM 753 O O . SER A 1 94 ? -27.798 8.373 21.193 1.00 58.50 94 SER A O 1
ATOM 755 N N . TRP A 1 95 ? -28.824 10.339 20.926 1.00 61.47 95 TRP A N 1
ATOM 756 C CA . TRP A 1 95 ? -28.741 10.732 22.340 1.00 61.47 95 TRP A CA 1
ATOM 757 C C . TRP A 1 95 ? -29.381 9.699 23.293 1.00 61.47 95 TRP A C 1
ATOM 759 O O . TRP A 1 95 ? -28.914 9.528 24.417 1.00 61.47 95 TRP A O 1
ATOM 769 N N . LEU A 1 96 ? -30.394 8.963 22.817 1.00 60.97 96 LEU A N 1
ATOM 770 C CA . LEU A 1 96 ? -31.041 7.853 23.529 1.00 60.97 96 LEU A CA 1
ATOM 771 C C . LEU A 1 96 ? -30.116 6.640 23.702 1.00 60.97 96 LEU A C 1
ATOM 773 O O . LEU A 1 96 ? -30.128 6.003 24.755 1.00 60.97 96 LEU A O 1
ATOM 777 N N . ASP A 1 97 ? -29.270 6.342 22.712 1.00 63.06 97 ASP A N 1
ATOM 778 C CA . ASP A 1 97 ? -28.357 5.197 22.769 1.00 63.06 97 ASP A CA 1
ATOM 779 C C . ASP A 1 97 ? -27.312 5.382 23.878 1.00 63.06 97 ASP A C 1
ATOM 781 O O . ASP A 1 97 ? -26.987 4.428 24.590 1.00 63.06 97 ASP A O 1
ATOM 785 N N . ARG A 1 98 ? -26.858 6.627 24.092 1.00 62.19 98 ARG A N 1
ATOM 786 C CA . ARG A 1 98 ? -25.889 7.008 25.137 1.00 62.19 98 ARG A CA 1
ATOM 787 C C . ARG A 1 98 ? -26.380 6.741 26.559 1.00 62.19 98 ARG A C 1
ATOM 789 O O . ARG A 1 98 ? -25.566 6.431 27.422 1.00 62.19 98 ARG A O 1
ATOM 796 N N . MET A 1 99 ? -27.688 6.811 26.807 1.00 66.88 99 MET A N 1
ATOM 797 C CA . MET A 1 99 ? -28.244 6.622 28.153 1.00 66.88 99 MET A CA 1
ATOM 798 C C . MET A 1 99 ? -28.406 5.155 28.567 1.00 66.88 99 MET A C 1
ATOM 800 O O . MET A 1 99 ? -28.541 4.870 29.751 1.00 66.88 99 MET A O 1
ATOM 804 N N . THR A 1 100 ? -28.367 4.206 27.630 1.00 73.44 100 THR A N 1
ATOM 805 C CA . THR A 1 100 ? -28.677 2.793 27.928 1.00 73.44 100 THR A CA 1
ATOM 806 C C . THR A 1 100 ? -27.446 1.9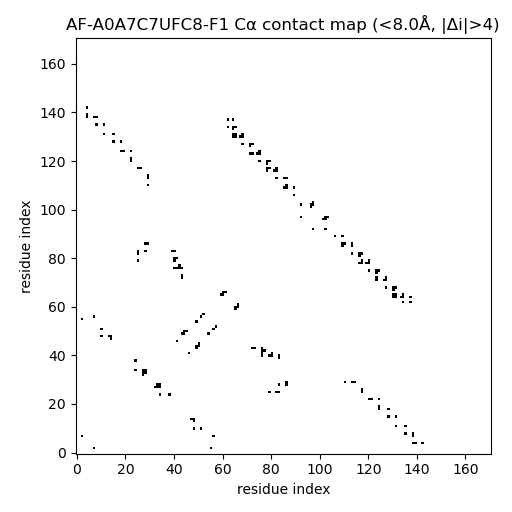21 28.193 1.00 73.44 100 THR A C 1
ATOM 808 O O . THR A 1 100 ? -27.586 0.718 28.406 1.00 73.44 100 THR A O 1
ATOM 811 N N . GLY A 1 101 ? -26.224 2.467 28.114 1.00 66.81 101 GLY A N 1
ATOM 812 C CA . GLY A 1 101 ? -24.966 1.702 28.222 1.00 66.81 101 GLY A CA 1
ATOM 813 C C . GLY A 1 101 ? -24.712 0.713 27.067 1.00 66.81 101 GLY A C 1
ATOM 814 O O . GLY A 1 101 ? -23.592 0.240 26.880 1.00 66.81 101 GLY A O 1
ATOM 815 N N . LYS A 1 102 ? -25.724 0.449 26.228 1.00 70.19 102 LYS A N 1
ATOM 816 C CA . LYS A 1 102 ? -25.646 -0.331 24.985 1.00 70.19 102 LYS A CA 1
ATOM 817 C C . LYS A 1 102 ? -24.656 0.285 23.995 1.00 70.19 102 LYS A C 1
ATOM 819 O O . LYS A 1 102 ? -23.993 -0.446 23.262 1.00 70.19 102 LYS A O 1
ATOM 824 N N . GLN A 1 103 ? -24.517 1.612 24.019 1.00 67.31 103 GLN A N 1
ATOM 825 C CA . GLN A 1 103 ? -23.576 2.333 23.168 1.00 67.31 103 GLN A CA 1
ATOM 826 C C . GLN A 1 103 ? -22.116 2.001 23.489 1.00 67.31 103 GLN A C 1
ATOM 828 O O . GLN A 1 103 ? -21.324 1.890 22.562 1.00 67.31 103 GLN A O 1
ATOM 833 N N . GLU A 1 104 ? -21.769 1.780 24.762 1.00 68.69 104 GLU A N 1
ATOM 834 C CA . GLU A 1 104 ? -20.389 1.478 25.162 1.00 68.69 104 GLU A CA 1
ATOM 835 C C . GLU A 1 104 ? -19.957 0.092 24.668 1.00 68.69 104 GLU A C 1
ATOM 837 O O . GLU A 1 104 ? -18.893 -0.045 24.074 1.00 68.69 104 GLU A O 1
ATOM 842 N N . ARG A 1 105 ? -20.821 -0.928 24.791 1.00 71.94 105 ARG A N 1
ATOM 843 C CA . ARG A 1 105 ? -20.534 -2.267 24.238 1.00 71.94 105 ARG A CA 1
ATOM 844 C C . ARG A 1 105 ? -20.427 -2.258 22.720 1.00 71.94 105 ARG A C 1
ATOM 846 O O . ARG A 1 105 ? -19.515 -2.873 22.181 1.00 71.94 105 ARG A O 1
ATOM 853 N N . LEU A 1 106 ? -21.343 -1.568 22.037 1.00 70.88 106 LEU A N 1
ATOM 854 C CA . LEU A 1 106 ? -21.283 -1.431 20.582 1.00 70.88 106 LEU A CA 1
ATOM 855 C C . LEU A 1 106 ? -19.984 -0.737 20.175 1.00 70.88 106 LEU A C 1
ATOM 857 O O . LEU A 1 106 ? -19.265 -1.240 19.319 1.00 70.88 106 LEU A O 1
ATOM 861 N N . ARG A 1 107 ? -19.635 0.371 20.833 1.00 68.81 107 ARG A N 1
ATOM 862 C CA . ARG A 1 107 ? -18.389 1.092 20.578 1.00 68.81 107 ARG A CA 1
ATOM 863 C C . ARG A 1 107 ? -17.168 0.198 20.786 1.00 68.81 107 ARG A C 1
ATOM 865 O O . ARG A 1 107 ? -16.319 0.150 19.905 1.00 68.81 107 ARG A O 1
ATOM 872 N N . GLN A 1 108 ? -17.130 -0.575 21.866 1.00 72.62 108 GLN A N 1
ATOM 873 C CA . GLN A 1 108 ? -16.037 -1.506 22.140 1.00 72.62 108 GLN A CA 1
ATOM 874 C C . GLN A 1 108 ? -15.925 -2.612 21.075 1.00 72.62 108 GLN A C 1
ATOM 876 O O . GLN A 1 108 ? -14.839 -2.866 20.564 1.00 72.62 108 GLN A O 1
ATOM 881 N N . GLN A 1 109 ? -17.050 -3.190 20.638 1.00 75.31 109 GLN A N 1
ATOM 882 C CA . GLN A 1 109 ? -17.078 -4.149 19.523 1.00 75.31 109 GLN A CA 1
ATOM 883 C C . GLN A 1 109 ? -16.593 -3.533 18.202 1.00 75.31 109 GLN A C 1
ATOM 885 O O . GLN A 1 109 ? -15.857 -4.173 17.448 1.00 75.31 109 GLN A O 1
ATOM 890 N N . HIS A 1 110 ? -16.994 -2.294 17.915 1.00 72.06 110 HIS A N 1
ATOM 891 C CA . HIS A 1 110 ? -16.543 -1.560 16.736 1.00 72.06 110 HIS A CA 1
ATOM 892 C C . HIS A 1 110 ? -15.034 -1.265 16.797 1.00 72.06 110 HIS A C 1
ATOM 894 O O . HIS A 1 110 ? -14.352 -1.415 15.782 1.00 72.06 110 HIS A O 1
ATOM 900 N N . GLU A 1 111 ? -14.502 -0.906 17.968 1.00 74.38 111 GLU A N 1
ATOM 901 C CA . GLU A 1 111 ? -13.070 -0.679 18.190 1.00 74.38 111 GLU A CA 1
ATOM 902 C C . GLU A 1 111 ? -12.252 -1.970 17.999 1.00 74.38 111 GLU A C 1
ATOM 904 O O . GLU A 1 111 ? -11.252 -1.953 17.278 1.00 74.38 111 GLU A O 1
ATOM 909 N N . ASP A 1 112 ? -12.691 -3.105 18.553 1.00 82.88 112 ASP A N 1
ATOM 910 C CA . ASP A 1 112 ? -12.004 -4.397 18.402 1.00 82.88 112 ASP A CA 1
ATOM 911 C C . ASP A 1 112 ? -11.958 -4.861 16.939 1.00 82.88 112 ASP A C 1
ATOM 913 O O . ASP A 1 112 ? -10.912 -5.275 16.430 1.00 82.88 112 ASP A O 1
ATOM 917 N N . GLN A 1 113 ? -13.071 -4.723 16.214 1.00 85.38 113 GLN A N 1
ATOM 918 C CA . GLN A 1 113 ? -13.118 -5.035 14.784 1.00 85.38 113 GLN A CA 1
ATOM 919 C C . GLN A 1 113 ? -12.204 -4.117 13.968 1.00 85.38 113 GLN A C 1
ATOM 921 O O . GLN A 1 113 ? -11.501 -4.581 13.068 1.00 85.38 113 GLN A O 1
ATOM 926 N N . ALA A 1 114 ? -12.172 -2.823 14.289 1.00 84.00 114 ALA A N 1
ATOM 927 C CA . ALA A 1 114 ? -11.310 -1.874 13.602 1.00 84.00 114 ALA A CA 1
ATOM 928 C C . ALA A 1 114 ? -9.816 -2.167 13.859 1.00 84.00 114 ALA A C 1
ATOM 930 O O . ALA A 1 114 ? -8.999 -2.007 12.950 1.00 84.00 114 ALA A O 1
ATOM 931 N N . ARG A 1 115 ? -9.451 -2.692 15.041 1.00 87.56 115 ARG A N 1
ATOM 932 C CA . ARG A 1 115 ? -8.087 -3.179 15.336 1.00 87.56 115 ARG A CA 1
ATOM 933 C C . ARG A 1 115 ? -7.703 -4.395 14.490 1.00 87.56 115 ARG A C 1
ATOM 935 O O . ARG A 1 115 ? -6.599 -4.415 13.945 1.00 87.56 115 ARG A O 1
ATOM 942 N N . ILE A 1 116 ? -8.600 -5.369 14.328 1.00 92.94 116 ILE A N 1
ATOM 943 C CA . ILE A 1 116 ? -8.368 -6.547 13.468 1.00 92.94 116 ILE A CA 1
ATOM 944 C C . ILE A 1 116 ? -8.172 -6.113 12.010 1.00 92.94 116 ILE A C 1
ATOM 946 O O . ILE A 1 116 ? -7.219 -6.527 11.345 1.00 92.94 116 ILE A O 1
ATOM 950 N N . LEU A 1 117 ? -9.042 -5.230 11.512 1.00 93.62 117 LEU A N 1
ATOM 951 C CA . LEU A 1 117 ? -8.917 -4.682 10.161 1.00 93.62 117 LEU A CA 1
ATOM 952 C C . LEU A 1 117 ? -7.611 -3.904 9.983 1.00 93.62 117 LEU A C 1
ATOM 954 O O . LEU A 1 117 ? -6.974 -4.007 8.938 1.00 93.62 117 LEU A O 1
ATOM 958 N N . PHE A 1 118 ? -7.168 -3.172 11.003 1.00 93.50 118 PHE A N 1
ATOM 959 C CA . PHE A 1 118 ? -5.898 -2.458 10.957 1.00 93.50 118 PHE A CA 1
ATOM 960 C C . PHE A 1 118 ? -4.688 -3.392 10.892 1.00 93.50 118 PHE A C 1
ATOM 962 O O . PHE A 1 118 ? -3.783 -3.147 10.097 1.00 93.50 118 PHE A O 1
ATOM 969 N N . GLN A 1 119 ? -4.681 -4.498 11.637 1.00 94.88 119 GLN A N 1
ATOM 970 C CA . GLN A 1 119 ? -3.634 -5.518 11.497 1.00 94.88 119 GLN A CA 1
ATOM 971 C C . GLN A 1 119 ? -3.601 -6.089 10.072 1.00 94.88 119 GLN A C 1
ATOM 973 O O . GLN A 1 119 ? -2.531 -6.206 9.469 1.00 94.88 119 GLN A O 1
ATOM 978 N N . ARG A 1 120 ? -4.777 -6.368 9.490 1.00 95.69 120 ARG A N 1
ATOM 979 C CA . ARG A 1 120 ? -4.891 -6.799 8.090 1.00 95.69 120 ARG A CA 1
ATOM 980 C C . ARG A 1 120 ? -4.364 -5.739 7.120 1.00 95.69 120 ARG A C 1
ATOM 982 O O . ARG A 1 120 ? -3.645 -6.083 6.186 1.00 95.69 120 ARG A O 1
ATOM 989 N N . LEU A 1 121 ? -4.669 -4.463 7.352 1.00 94.94 121 LEU A N 1
ATOM 990 C CA . LEU A 1 121 ? -4.153 -3.347 6.558 1.00 94.94 121 LEU A CA 1
ATOM 991 C C . LEU A 1 121 ? -2.620 -3.284 6.604 1.00 94.94 121 LEU A C 1
ATOM 993 O O . LEU A 1 121 ? -1.988 -3.128 5.562 1.00 94.94 121 LEU A O 1
ATOM 997 N N . GLN A 1 122 ? -2.014 -3.432 7.787 1.00 95.44 122 GLN A N 1
ATOM 998 C CA . GLN A 1 122 ? -0.555 -3.448 7.940 1.00 95.44 122 GLN A CA 1
ATOM 999 C C . GLN A 1 122 ? 0.081 -4.605 7.165 1.00 95.44 122 GLN A C 1
ATOM 1001 O O . GLN A 1 122 ? 1.085 -4.406 6.481 1.00 95.44 122 GLN A O 1
ATOM 1006 N N . HIS A 1 123 ? -0.522 -5.793 7.231 1.00 96.56 123 HIS A N 1
ATOM 1007 C CA . HIS A 1 123 ? -0.059 -6.958 6.484 1.00 96.56 123 HIS A CA 1
ATOM 1008 C C . HIS A 1 123 ? -0.172 -6.760 4.963 1.00 96.56 123 HIS A C 1
ATOM 1010 O O . HIS A 1 123 ? 0.784 -6.996 4.232 1.00 96.56 123 HIS A O 1
ATOM 1016 N N . LEU A 1 124 ? -1.305 -6.256 4.468 1.00 96.12 124 LEU A N 1
ATOM 1017 C CA . LEU A 1 124 ? -1.459 -5.945 3.043 1.00 96.12 124 LEU A CA 1
ATOM 1018 C C . LEU A 1 124 ? -0.470 -4.865 2.591 1.00 96.12 124 LEU A C 1
ATOM 1020 O O . LEU A 1 124 ? 0.105 -4.970 1.511 1.00 96.12 124 LEU A O 1
ATOM 1024 N N . SER A 1 125 ? -0.210 -3.862 3.433 1.00 95.44 125 SER A N 1
ATOM 1025 C CA . SER A 1 125 ? 0.792 -2.834 3.145 1.00 95.44 125 SER A CA 1
ATOM 1026 C C . SER A 1 125 ? 2.196 -3.415 3.013 1.00 95.44 125 SER A C 1
ATOM 1028 O O . SER A 1 125 ? 2.931 -2.976 2.130 1.00 95.44 125 SER A O 1
ATOM 1030 N N . SER A 1 126 ? 2.589 -4.380 3.850 1.00 96.88 126 SER A N 1
ATOM 1031 C CA . SER A 1 126 ? 3.908 -5.006 3.718 1.00 96.88 126 SER A CA 1
ATOM 1032 C C . SER A 1 126 ? 4.009 -5.856 2.451 1.00 96.88 126 SER A C 1
ATOM 1034 O O . SER A 1 126 ? 5.043 -5.816 1.786 1.00 96.88 126 SER A O 1
ATOM 1036 N N . ILE A 1 127 ? 2.928 -6.543 2.057 1.00 97.88 127 ILE A N 1
ATOM 1037 C CA . ILE A 1 127 ? 2.862 -7.268 0.781 1.00 97.88 127 ILE A CA 1
ATOM 1038 C C . ILE A 1 127 ? 3.060 -6.306 -0.391 1.00 97.88 127 ILE A C 1
ATOM 1040 O O . ILE A 1 127 ? 3.931 -6.548 -1.223 1.00 97.88 127 ILE A O 1
ATOM 1044 N N . VAL A 1 128 ? 2.295 -5.210 -0.456 1.00 96.62 128 VAL A N 1
ATOM 1045 C CA . VAL A 1 128 ? 2.395 -4.242 -1.561 1.00 96.62 128 VAL A CA 1
ATOM 1046 C C . VAL A 1 128 ? 3.800 -3.646 -1.646 1.00 96.62 128 VAL A C 1
ATOM 1048 O O . VAL A 1 128 ? 4.383 -3.622 -2.728 1.00 96.62 128 VAL A O 1
ATOM 1051 N N . ILE A 1 129 ? 4.386 -3.232 -0.518 1.00 97.19 129 ILE A N 1
ATOM 1052 C CA . ILE A 1 129 ? 5.764 -2.717 -0.485 1.00 97.19 129 ILE A CA 1
ATOM 1053 C C . ILE A 1 129 ? 6.749 -3.772 -1.007 1.00 97.19 129 ILE A C 1
ATOM 1055 O O . ILE A 1 129 ? 7.571 -3.454 -1.864 1.00 97.19 129 ILE A O 1
ATOM 1059 N N . GLY A 1 130 ? 6.612 -5.030 -0.579 1.00 97.88 130 GLY A N 1
ATOM 1060 C CA . GLY A 1 130 ? 7.440 -6.130 -1.072 1.00 97.88 130 GLY A CA 1
ATOM 1061 C C . GLY A 1 130 ? 7.302 -6.365 -2.580 1.00 97.88 130 GLY A C 1
ATOM 1062 O O . GLY A 1 130 ? 8.302 -6.593 -3.259 1.00 97.88 130 GLY A O 1
ATOM 1063 N N . LYS A 1 131 ? 6.092 -6.251 -3.144 1.00 98.00 131 LYS A N 1
ATOM 1064 C CA . LYS A 1 131 ? 5.878 -6.339 -4.601 1.00 98.00 131 LYS A CA 1
ATOM 1065 C C . LYS A 1 131 ? 6.516 -5.169 -5.350 1.00 98.00 131 LYS A C 1
ATOM 1067 O O . LYS A 1 131 ? 7.165 -5.381 -6.372 1.00 98.00 131 LYS A O 1
ATOM 1072 N N . LEU A 1 132 ? 6.417 -3.955 -4.810 1.00 97.50 132 LEU A N 1
ATOM 1073 C CA . LEU A 1 132 ? 7.094 -2.777 -5.358 1.00 97.50 132 LEU A CA 1
ATOM 1074 C C . LEU A 1 132 ? 8.628 -2.910 -5.287 1.00 97.50 132 LEU A C 1
ATOM 1076 O O . LEU A 1 132 ? 9.321 -2.433 -6.182 1.00 97.50 132 LEU A O 1
ATOM 1080 N N . ASP A 1 133 ? 9.175 -3.561 -4.255 1.00 97.81 133 ASP A N 1
ATOM 1081 C CA . ASP A 1 133 ? 10.607 -3.888 -4.165 1.00 97.81 133 ASP A CA 1
ATOM 1082 C C . ASP A 1 133 ? 11.038 -4.922 -5.214 1.00 97.81 133 ASP A C 1
ATOM 1084 O O . ASP A 1 133 ? 12.120 -4.798 -5.788 1.00 97.81 133 ASP A O 1
ATOM 1088 N N . MET A 1 134 ? 10.209 -5.937 -5.482 1.00 97.56 134 MET A N 1
ATOM 1089 C CA . MET A 1 134 ? 10.471 -6.914 -6.546 1.00 97.56 134 MET A CA 1
ATOM 1090 C C . MET A 1 134 ? 10.500 -6.241 -7.920 1.00 97.56 134 MET A C 1
ATOM 1092 O O . MET A 1 134 ? 11.469 -6.409 -8.656 1.00 97.56 134 MET A O 1
ATOM 1096 N N . LEU A 1 135 ? 9.495 -5.417 -8.226 1.00 96.94 135 LEU A N 1
ATOM 1097 C CA . LEU A 1 135 ? 9.449 -4.671 -9.482 1.00 96.94 135 LEU A CA 1
ATOM 1098 C C . LEU A 1 135 ? 10.645 -3.721 -9.624 1.00 96.94 135 LEU A C 1
ATOM 1100 O O . LEU A 1 135 ? 11.247 -3.636 -10.689 1.00 96.94 135 LEU A O 1
ATOM 1104 N N . GLU A 1 136 ? 11.040 -3.044 -8.544 1.00 96.06 136 GLU A N 1
ATOM 1105 C CA . GLU A 1 136 ? 12.238 -2.203 -8.541 1.00 96.06 136 GLU A CA 1
ATOM 1106 C C . GLU A 1 136 ? 13.506 -3.000 -8.904 1.00 96.06 136 GLU A C 1
ATOM 1108 O O . GLU A 1 136 ? 14.337 -2.509 -9.671 1.00 96.06 136 GLU A O 1
ATOM 1113 N N . LYS A 1 137 ? 13.664 -4.229 -8.397 1.00 95.75 137 LYS A N 1
ATOM 1114 C CA . LYS A 1 137 ? 14.803 -5.095 -8.745 1.00 95.75 137 LYS A CA 1
ATOM 1115 C C . LYS A 1 137 ? 14.790 -5.503 -10.219 1.00 95.75 137 LYS A C 1
ATOM 1117 O O . LYS A 1 137 ? 15.850 -5.487 -10.845 1.00 95.75 137 LYS A O 1
ATOM 1122 N N . ASP A 1 138 ? 13.625 -5.827 -10.771 1.00 94.81 138 ASP A N 1
ATOM 1123 C CA . ASP A 1 138 ? 13.496 -6.221 -12.178 1.00 94.81 138 ASP A CA 1
ATOM 1124 C C . ASP A 1 138 ? 13.787 -5.045 -13.115 1.00 94.81 138 ASP A C 1
ATOM 1126 O O . ASP A 1 138 ? 14.594 -5.169 -14.035 1.00 94.81 138 ASP A O 1
ATOM 1130 N N . VAL A 1 139 ? 13.242 -3.861 -12.815 1.00 92.44 139 VAL A N 1
ATOM 1131 C CA . VAL A 1 139 ? 13.529 -2.616 -13.550 1.00 92.44 139 VAL A CA 1
ATOM 1132 C C . VAL A 1 139 ? 15.021 -2.273 -13.507 1.00 92.44 139 VAL A C 1
ATOM 1134 O O . VAL A 1 139 ? 15.586 -1.799 -14.491 1.00 92.44 139 VAL A O 1
ATOM 1137 N N . ARG A 1 140 ? 15.700 -2.528 -12.381 1.00 92.44 140 ARG A N 1
ATOM 1138 C CA . ARG A 1 140 ? 17.157 -2.352 -12.280 1.00 92.44 140 ARG A CA 1
ATOM 1139 C C . ARG A 1 140 ? 17.931 -3.315 -13.175 1.00 92.44 140 ARG A C 1
ATOM 1141 O O . ARG A 1 140 ? 18.903 -2.888 -13.792 1.00 92.44 140 ARG A O 1
ATOM 1148 N N . ARG A 1 141 ? 17.483 -4.568 -13.269 1.00 89.56 141 ARG A N 1
ATOM 1149 C CA . ARG A 1 141 ? 18.134 -5.608 -14.074 1.00 89.56 141 ARG A CA 1
ATOM 1150 C C . ARG A 1 141 ? 17.993 -5.373 -15.574 1.00 89.56 141 ARG A C 1
ATOM 1152 O O . ARG A 1 141 ? 18.976 -5.489 -16.297 1.00 89.56 141 ARG A O 1
ATOM 1159 N N . LEU A 1 142 ? 16.803 -4.977 -16.023 1.00 84.12 142 LEU A N 1
ATOM 1160 C CA . LEU A 1 142 ? 16.536 -4.679 -17.435 1.00 84.12 142 LEU A CA 1
ATOM 1161 C C . LEU A 1 142 ? 17.454 -3.585 -17.994 1.00 84.12 142 LEU A C 1
ATOM 1163 O O . LEU A 1 142 ? 17.782 -3.601 -19.171 1.00 84.12 142 LEU A O 1
ATOM 1167 N N . THR A 1 143 ? 17.886 -2.639 -17.156 1.00 68.88 143 THR A N 1
ATOM 1168 C CA . THR A 1 143 ? 18.816 -1.577 -17.571 1.00 68.88 143 THR A CA 1
ATOM 1169 C C . THR A 1 143 ? 20.286 -1.973 -17.415 1.00 68.88 143 THR A C 1
ATOM 1171 O O . THR A 1 143 ? 21.138 -1.388 -18.074 1.00 68.88 143 THR A O 1
ATOM 1174 N N . SER A 1 144 ? 20.612 -2.956 -16.564 1.00 60.88 144 SER A N 1
ATOM 1175 C CA . SER A 1 144 ? 21.979 -3.488 -16.471 1.00 60.88 144 SER A CA 1
ATOM 1176 C C . SER A 1 144 ? 22.318 -4.489 -17.581 1.00 60.88 144 SER A C 1
ATOM 1178 O O . SER A 1 144 ? 23.496 -4.707 -17.847 1.00 60.88 144 SER A O 1
ATOM 1180 N N . GLU A 1 145 ? 21.314 -5.087 -18.233 1.00 52.06 145 GLU A N 1
ATOM 1181 C CA . GLU A 1 145 ? 21.479 -6.069 -19.313 1.00 52.06 145 GLU A CA 1
ATOM 1182 C C . GLU A 1 145 ? 21.093 -5.496 -20.696 1.00 52.06 145 GLU A C 1
ATOM 1184 O O . GLU A 1 145 ? 20.101 -5.911 -21.282 1.00 52.06 145 GLU A O 1
ATOM 1189 N N . ALA A 1 146 ? 21.869 -4.539 -21.229 1.00 44.75 146 ALA A N 1
ATOM 1190 C CA . ALA A 1 146 ? 22.042 -4.269 -22.674 1.00 44.75 146 ALA A CA 1
ATOM 1191 C C . ALA A 1 146 ? 23.081 -3.139 -22.892 1.00 44.75 146 ALA A C 1
ATOM 1193 O O . ALA A 1 146 ? 23.095 -2.186 -22.115 1.00 44.75 146 ALA A O 1
ATOM 1194 N N . PRO A 1 147 ? 23.951 -3.218 -23.925 1.00 43.53 147 PRO A N 1
ATOM 1195 C CA . PRO A 1 147 ? 23.578 -3.661 -25.263 1.00 43.53 147 PRO A CA 1
ATOM 1196 C C . PRO A 1 147 ? 24.149 -5.033 -25.620 1.00 43.53 147 PRO A C 1
ATOM 1198 O O . PRO A 1 147 ? 25.353 -5.208 -25.782 1.00 43.53 147 PRO A O 1
ATOM 1201 N N . VAL A 1 148 ? 23.262 -6.009 -25.811 1.00 43.47 148 VAL A N 1
ATOM 1202 C CA . VAL A 1 148 ? 23.579 -7.177 -26.636 1.00 43.47 148 VAL A CA 1
ATOM 1203 C C . VAL A 1 148 ? 23.525 -6.699 -28.084 1.00 43.47 148 VAL A C 1
ATOM 1205 O O . VAL A 1 148 ? 22.456 -6.342 -28.579 1.00 43.47 148 VAL A O 1
ATOM 1208 N N . GLU A 1 149 ? 24.677 -6.651 -28.753 1.00 37.03 149 GLU A N 1
ATOM 1209 C CA . GLU A 1 149 ? 24.756 -6.454 -30.201 1.00 37.03 149 GLU A CA 1
ATOM 1210 C C . GLU A 1 149 ? 23.910 -7.521 -30.902 1.00 37.03 149 GLU A C 1
ATOM 1212 O O . GLU A 1 149 ? 24.267 -8.701 -30.974 1.00 37.03 149 GLU A O 1
ATOM 1217 N N . LEU A 1 150 ? 22.774 -7.096 -31.450 1.00 39.31 150 LEU A N 1
ATOM 1218 C CA . LEU A 1 150 ? 22.068 -7.856 -32.465 1.00 39.31 150 LEU A CA 1
ATOM 1219 C C . LEU A 1 150 ? 22.981 -7.897 -33.689 1.00 39.31 150 LEU A C 1
ATOM 1221 O O . LEU A 1 150 ? 23.065 -6.928 -34.443 1.00 39.31 150 LEU A O 1
ATOM 1225 N N . LYS A 1 151 ? 23.691 -9.016 -33.869 1.00 36.47 151 LYS A N 1
ATOM 1226 C CA . LYS A 1 151 ? 24.420 -9.302 -35.104 1.00 36.47 151 LYS A CA 1
ATOM 1227 C C . LYS A 1 151 ? 23.446 -9.135 -36.264 1.00 36.47 151 LYS A C 1
ATOM 1229 O O . LYS A 1 151 ? 22.542 -9.950 -36.444 1.00 36.47 151 LYS A O 1
ATOM 1234 N N . GLN A 1 152 ? 23.639 -8.077 -37.044 1.00 38.69 152 GLN A N 1
ATOM 1235 C CA . GLN A 1 152 ? 23.037 -7.967 -38.358 1.00 38.69 152 GLN A CA 1
ATOM 1236 C C . GLN A 1 152 ? 23.561 -9.149 -39.169 1.00 38.69 152 GLN A C 1
ATOM 1238 O O . GLN A 1 152 ? 24.741 -9.218 -39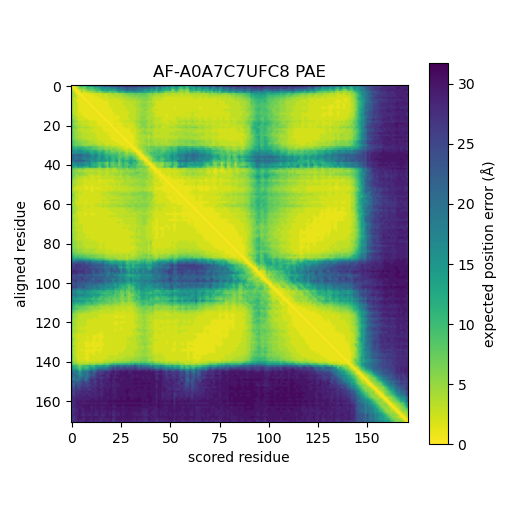.510 1.00 38.69 152 GLN A O 1
ATOM 1243 N N . THR A 1 153 ? 22.696 -10.117 -39.443 1.00 40.59 153 THR A N 1
ATOM 1244 C CA . THR A 1 153 ? 22.961 -11.134 -40.450 1.00 40.59 153 THR A CA 1
ATOM 1245 C C . THR A 1 153 ? 22.916 -10.444 -41.808 1.00 40.59 153 THR A C 1
ATOM 1247 O O . THR A 1 153 ? 21.880 -10.353 -42.462 1.00 40.59 153 THR A O 1
ATOM 1250 N N . HIS A 1 154 ? 24.060 -9.905 -42.227 1.00 38.97 154 HIS A N 1
ATOM 1251 C CA . HIS A 1 154 ? 24.269 -9.511 -43.608 1.00 38.97 154 HIS A CA 1
ATOM 1252 C C . HIS A 1 154 ? 24.330 -10.795 -44.444 1.00 38.97 154 HIS A C 1
ATOM 1254 O O . HIS A 1 154 ? 25.365 -11.447 -44.555 1.00 38.97 154 HIS A O 1
ATOM 1260 N N . VAL A 1 155 ? 23.180 -11.213 -44.977 1.00 49.75 155 VAL A N 1
ATOM 1261 C CA . VAL A 1 155 ? 23.132 -12.149 -46.101 1.00 49.75 155 VAL A CA 1
ATOM 1262 C C . VAL A 1 155 ? 23.613 -11.371 -47.318 1.00 49.75 155 VAL A C 1
ATOM 1264 O O . VAL A 1 155 ? 22.841 -10.708 -48.011 1.00 49.75 155 VAL A O 1
ATOM 1267 N N . GLU A 1 156 ? 24.920 -11.420 -47.543 1.00 44.22 156 GLU A N 1
ATOM 1268 C CA . GLU A 1 156 ? 25.526 -10.919 -48.764 1.00 44.22 156 GLU A CA 1
ATOM 1269 C C . GLU A 1 156 ? 25.140 -11.868 -49.903 1.00 44.22 156 GLU A C 1
ATOM 1271 O O . GLU A 1 156 ? 25.524 -13.041 -49.959 1.00 44.22 156 GLU A O 1
ATOM 1276 N N . ARG A 1 157 ? 24.287 -11.360 -50.794 1.00 42.22 157 ARG A N 1
ATOM 1277 C CA . ARG A 1 157 ? 23.939 -12.002 -52.059 1.00 42.22 157 ARG A CA 1
ATOM 1278 C C . ARG A 1 157 ? 25.219 -12.189 -52.873 1.00 42.22 157 ARG A C 1
ATOM 1280 O O . ARG A 1 157 ? 25.766 -11.226 -53.396 1.00 42.22 157 ARG A O 1
ATOM 1287 N N . ARG A 1 158 ? 25.643 -13.443 -53.051 1.00 43.97 158 ARG A N 1
ATOM 1288 C CA . ARG A 1 158 ? 26.540 -13.838 -54.144 1.00 43.97 158 ARG A CA 1
ATOM 1289 C C . ARG A 1 158 ? 25.875 -13.478 -55.474 1.00 43.97 158 ARG A C 1
ATOM 1291 O O . ARG A 1 158 ? 24.924 -14.136 -55.887 1.00 43.97 158 ARG A O 1
ATOM 1298 N N . GLY A 1 159 ? 26.384 -12.441 -56.126 1.00 38.44 159 GLY A N 1
ATOM 1299 C CA . GLY A 1 159 ? 26.049 -12.070 -57.492 1.00 38.44 159 GLY A CA 1
ATOM 1300 C C . GLY A 1 159 ? 27.323 -11.787 -58.280 1.00 38.44 159 GLY A C 1
ATOM 1301 O O . GLY A 1 159 ? 28.016 -10.822 -57.990 1.00 38.44 159 GLY A O 1
ATOM 1302 N N . SER A 1 160 ? 27.569 -12.638 -59.278 1.00 40.75 160 SER A N 1
ATOM 1303 C CA . SER A 1 160 ? 28.372 -12.370 -60.480 1.00 40.75 160 SER A CA 1
ATOM 1304 C C . SER A 1 160 ? 29.896 -12.292 -60.320 1.00 40.75 160 SER A C 1
ATOM 1306 O O . SER A 1 160 ? 30.480 -11.223 -60.190 1.00 40.75 160 SER A O 1
ATOM 1308 N N . ILE A 1 161 ? 30.551 -13.449 -60.462 1.00 44.53 161 ILE A N 1
ATOM 1309 C CA . ILE A 1 161 ? 31.952 -13.527 -60.890 1.00 44.53 161 ILE A CA 1
ATOM 1310 C C . ILE A 1 161 ? 31.926 -13.520 -62.423 1.00 44.53 161 ILE A C 1
ATOM 1312 O O . ILE A 1 161 ? 31.526 -14.508 -63.039 1.00 44.53 161 ILE A O 1
ATOM 1316 N N . GLY A 1 162 ? 32.286 -12.390 -63.032 1.00 40.62 162 GLY A N 1
ATOM 1317 C CA . GLY A 1 162 ? 32.654 -12.336 -64.443 1.00 40.62 162 GLY A CA 1
ATOM 1318 C C . GLY A 1 162 ? 34.022 -12.990 -64.606 1.00 40.62 162 GLY A C 1
ATOM 1319 O O . GLY A 1 162 ? 34.997 -12.518 -64.029 1.00 40.62 162 GLY A O 1
ATOM 1320 N N . LEU A 1 163 ? 34.077 -14.103 -65.334 1.00 41.25 163 LEU A N 1
ATOM 1321 C CA . LEU A 1 163 ? 35.324 -14.735 -65.747 1.00 41.25 163 LEU A CA 1
ATOM 1322 C C . LEU A 1 163 ? 35.543 -14.382 -67.221 1.00 41.25 163 LEU A C 1
ATOM 1324 O O . LEU A 1 163 ? 34.963 -15.003 -68.109 1.00 41.25 163 LEU A O 1
ATOM 1328 N N . GLU A 1 164 ? 36.343 -13.349 -67.465 1.00 40.91 164 GLU A N 1
ATOM 1329 C CA . GLU A 1 164 ? 36.892 -13.057 -68.786 1.00 40.91 164 GLU A CA 1
ATOM 1330 C C . GLU A 1 164 ? 38.017 -14.064 -69.060 1.00 40.91 164 GLU A C 1
ATOM 1332 O O . GLU A 1 164 ? 39.077 -14.025 -68.436 1.00 40.91 164 GLU A O 1
ATOM 1337 N N . ILE A 1 165 ? 37.763 -15.008 -69.967 1.00 50.66 165 ILE A N 1
ATOM 1338 C CA . ILE A 1 165 ? 38.790 -15.883 -70.530 1.00 50.66 165 ILE A CA 1
ATOM 1339 C C . ILE A 1 165 ? 39.325 -15.228 -71.807 1.00 50.66 165 ILE A C 1
ATOM 134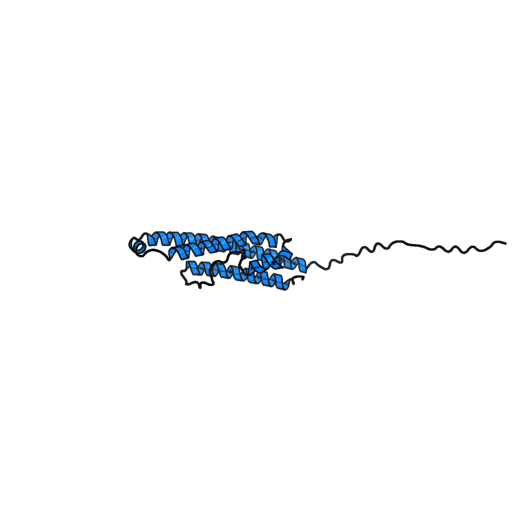1 O O . ILE A 1 165 ? 38.653 -15.187 -72.835 1.00 50.66 165 ILE A O 1
ATOM 1345 N N . ASN A 1 166 ? 40.538 -14.681 -71.731 1.00 43.12 166 ASN A N 1
ATOM 1346 C CA . ASN A 1 166 ? 41.290 -14.255 -72.908 1.00 43.12 166 ASN A CA 1
ATOM 1347 C C . ASN A 1 166 ? 41.738 -15.502 -73.679 1.00 43.12 166 ASN A C 1
ATOM 1349 O O . ASN A 1 166 ? 42.552 -16.279 -73.183 1.00 43.12 166 ASN A O 1
ATOM 1353 N N . GLY A 1 167 ? 41.183 -15.698 -74.875 1.00 41.44 167 GLY A N 1
ATOM 1354 C CA . GLY A 1 167 ? 41.694 -16.655 -75.849 1.00 41.44 167 GLY A CA 1
ATOM 1355 C C . GLY A 1 167 ? 42.883 -16.053 -76.594 1.00 41.44 167 GLY A C 1
ATOM 1356 O O . GLY A 1 167 ? 42.736 -15.029 -77.258 1.00 41.44 167 GLY A O 1
ATOM 1357 N N . GLU A 1 168 ? 44.048 -16.687 -76.487 1.00 46.41 168 GLU A N 1
ATOM 1358 C CA . GLU A 1 168 ? 45.145 -16.483 -77.434 1.00 46.41 168 GLU A CA 1
ATOM 1359 C C . GLU A 1 168 ? 44.851 -17.245 -78.742 1.00 46.41 168 GLU A C 1
ATOM 1361 O O . GLU A 1 168 ? 44.314 -18.358 -78.691 1.00 46.41 168 GLU A O 1
ATOM 1366 N N . PRO A 1 169 ? 45.174 -16.674 -79.915 1.00 55.72 169 PRO A N 1
ATOM 1367 C CA . PRO A 1 169 ? 44.978 -17.330 -81.200 1.00 55.72 169 PRO A CA 1
ATOM 1368 C C . PRO A 1 169 ? 46.132 -18.291 -81.512 1.00 55.72 169 PRO A C 1
ATOM 1370 O O . PRO A 1 169 ? 47.295 -17.994 -81.245 1.00 55.72 169 PRO A O 1
ATOM 1373 N N . VAL A 1 170 ? 45.799 -19.431 -82.118 1.00 50.12 170 VAL A N 1
ATOM 1374 C CA . VAL A 1 170 ? 46.759 -20.370 -82.708 1.00 50.12 170 VAL A CA 1
ATOM 1375 C C . VAL A 1 170 ? 46.669 -20.229 -84.227 1.00 50.12 170 VAL A C 1
ATOM 1377 O O . VAL A 1 170 ? 45.643 -20.589 -84.802 1.00 50.12 170 VAL A O 1
ATOM 1380 N N . GLU A 1 171 ? 47.734 -19.727 -84.848 1.00 48.25 171 GLU A N 1
ATOM 1381 C CA . GLU A 1 171 ? 48.151 -20.025 -86.229 1.00 48.25 171 GLU A CA 1
ATOM 1382 C C . GLU A 1 171 ? 49.669 -20.230 -86.244 1.00 48.25 171 GLU A C 1
ATOM 1384 O O . GLU A 1 171 ? 50.382 -19.412 -85.616 1.00 48.25 171 GLU A O 1
#

Radius of gyration: 30.88 Å; Cα contacts (8 Å, |Δi|>4): 112; chains: 1; bounding box: 79×36×114 Å

Foldseek 3Di:
DDDDLVNLLVLLVVVLVVLVVLLVVLVCLLVVHDDDPVNAQDQLCPDPSNCCLVPVVCVCVVDPLSVQLPVLSRVLSVLSNVLVVLSVVLVPDDPVCVVPCVSVVSVVVSSVVSVVSSVVNVVSSVVNNVSSVVVNVVSVVVVVDDDPPPPDPPPPDDDDDDDDDDDDDDD

Mean predicted aligned error: 11.93 Å

pLDDT: mean 78.6, std 19.14, range [36.47, 98.0]